Protein AF-A0A419JDP5-F1 (afdb_monomer_lite)

Sequence (99 aa):
PRKRNFSLLREKGQDKDKTEMGEAFYMGLGDAIIPSMLVVSAFVKYASVAPALGALIGTLAGYAVLSRIAGRGKPHAGLPFLNSGALIGFVVGYVVMMV

Radius of gyration: 19.6 Å; chains: 1; bounding box: 32×31×63 Å

Structure (mmCIF, N/CA/C/O backbone):
data_AF-A0A419JDP5-F1
#
_entry.id   AF-A0A419JDP5-F1
#
loop_
_atom_site.group_PDB
_atom_site.id
_atom_site.type_symbol
_atom_site.label_atom_id
_atom_site.label_alt_id
_atom_site.label_comp_id
_atom_site.label_asym_id
_atom_site.label_entity_id
_atom_site.label_seq_id
_atom_site.pdbx_PDB_ins_code
_atom_site.Cartn_x
_atom_site.Cartn_y
_atom_site.Cartn_z
_atom_site.occupancy
_atom_site.B_iso_or_equiv
_atom_site.auth_seq_id
_atom_site.auth_comp_id
_atom_site.auth_asym_id
_atom_site.auth_atom_id
_atom_site.pdbx_PDB_model_num
ATOM 1 N N . PRO A 1 1 ? 1.725 -3.167 34.213 1.00 43.66 1 PRO A N 1
ATOM 2 C CA . PRO A 1 1 ? 0.367 -3.317 34.794 1.00 43.66 1 PRO A CA 1
ATOM 3 C C . PRO A 1 1 ? 0.264 -2.753 36.231 1.00 43.66 1 PRO A C 1
ATOM 5 O O . PRO A 1 1 ? 1.141 -3.015 37.043 1.00 43.66 1 PRO A O 1
ATOM 8 N N . ARG A 1 2 ? -0.818 -1.988 36.486 1.00 51.09 2 ARG A N 1
ATOM 9 C CA . ARG A 1 2 ? -1.433 -1.531 37.762 1.00 51.09 2 ARG A CA 1
ATOM 10 C C . ARG A 1 2 ? -0.548 -0.974 38.900 1.00 51.09 2 ARG A C 1
ATOM 12 O O . ARG A 1 2 ? 0.082 -1.729 39.631 1.00 51.09 2 ARG A O 1
ATOM 19 N N . LYS A 1 3 ? -0.715 0.324 39.212 1.00 46.47 3 LYS A N 1
ATOM 20 C CA . LYS A 1 3 ? -0.621 0.825 40.601 1.00 46.47 3 LYS A CA 1
ATOM 21 C C . LYS A 1 3 ? -2.010 0.792 41.251 1.00 46.47 3 LYS A C 1
ATOM 23 O O . LYS A 1 3 ? -3.001 1.180 40.643 1.00 46.47 3 LYS A O 1
ATOM 28 N N . ARG A 1 4 ? -2.056 0.282 42.483 1.00 61.56 4 ARG A N 1
ATOM 29 C CA . ARG A 1 4 ? -3.243 -0.210 43.211 1.00 61.56 4 ARG A CA 1
ATOM 30 C C . ARG A 1 4 ? -4.202 0.874 43.731 1.00 61.56 4 ARG A C 1
ATOM 32 O O . ARG A 1 4 ? -5.274 0.529 44.202 1.00 61.56 4 ARG A O 1
ATOM 39 N N . ASN A 1 5 ? -3.852 2.157 43.614 1.00 50.78 5 ASN A N 1
ATOM 40 C CA . ASN A 1 5 ? -4.578 3.256 44.265 1.00 50.78 5 ASN A CA 1
ATOM 41 C C . ASN A 1 5 ? -4.996 4.375 43.287 1.00 50.78 5 ASN A C 1
ATOM 43 O O . ASN A 1 5 ? -4.908 5.552 43.627 1.00 50.78 5 ASN A O 1
ATOM 47 N N . PHE A 1 6 ? -5.418 4.037 42.063 1.00 62.16 6 PHE A N 1
ATOM 48 C CA . PHE A 1 6 ? -6.006 5.023 41.145 1.00 62.16 6 PHE A CA 1
ATOM 49 C C . PHE A 1 6 ? -7.501 5.194 41.460 1.00 62.16 6 PHE A C 1
ATOM 51 O O . PHE A 1 6 ? -8.253 4.222 41.414 1.00 62.16 6 PHE A O 1
ATOM 58 N N . SER A 1 7 ? -7.920 6.411 41.815 1.00 54.97 7 SER A N 1
ATOM 59 C CA . SER A 1 7 ? -9.308 6.753 42.154 1.00 54.97 7 SER A CA 1
ATOM 60 C C . SER A 1 7 ? -9.882 7.699 41.098 1.00 54.97 7 SER A C 1
ATOM 62 O O . SER A 1 7 ? -9.449 8.842 40.988 1.00 54.97 7 SER A O 1
ATOM 64 N N . LEU A 1 8 ? -10.867 7.217 40.331 1.00 59.88 8 LEU A N 1
ATOM 65 C CA . LEU A 1 8 ? -11.503 7.918 39.201 1.00 59.88 8 LEU A CA 1
ATOM 66 C C . LEU A 1 8 ? -12.508 9.004 39.611 1.00 59.88 8 LEU A C 1
ATOM 68 O O . LEU A 1 8 ? -13.054 9.706 38.767 1.00 59.88 8 LEU A O 1
ATOM 72 N N . LEU A 1 9 ? -12.788 9.146 40.905 1.00 60.16 9 LEU A N 1
ATOM 73 C CA . LEU A 1 9 ? -13.809 10.079 41.386 1.00 60.16 9 LEU A CA 1
ATOM 74 C C . LEU A 1 9 ? -13.276 11.506 41.589 1.00 60.16 9 LEU A C 1
ATOM 76 O O . LEU A 1 9 ? -14.068 12.399 41.877 1.00 60.16 9 LEU A O 1
ATOM 80 N N . ARG A 1 10 ? -11.962 11.737 41.422 1.00 51.06 10 ARG A N 1
ATOM 81 C CA . ARG A 1 10 ? -11.318 13.044 41.661 1.00 51.06 10 ARG A CA 1
ATOM 82 C C . ARG A 1 10 ? -10.903 13.810 40.402 1.00 51.06 10 ARG A C 1
ATOM 84 O O . ARG A 1 10 ? -10.323 14.879 40.522 1.00 51.06 10 ARG A O 1
ATOM 91 N N . GLU A 1 11 ? -11.254 13.319 39.217 1.00 51.19 11 GLU A N 1
ATOM 92 C CA . GLU A 1 11 ? -11.066 14.038 37.943 1.00 51.19 11 GLU A CA 1
ATOM 93 C C . GLU A 1 11 ? -12.412 14.481 37.344 1.00 51.19 11 GLU A C 1
ATOM 95 O O . GLU A 1 11 ? -12.581 14.657 36.147 1.00 51.19 11 GLU A O 1
ATOM 100 N N . LYS A 1 12 ? -13.435 14.646 38.187 1.00 49.00 12 LYS A N 1
ATOM 101 C CA . LYS A 1 12 ? -14.777 15.062 37.760 1.00 49.00 12 LYS A CA 1
ATOM 102 C C . LYS A 1 12 ? -14.942 16.591 37.740 1.00 49.00 12 LYS A C 1
ATOM 104 O O . LYS A 1 12 ? -16.033 17.084 38.011 1.00 49.00 12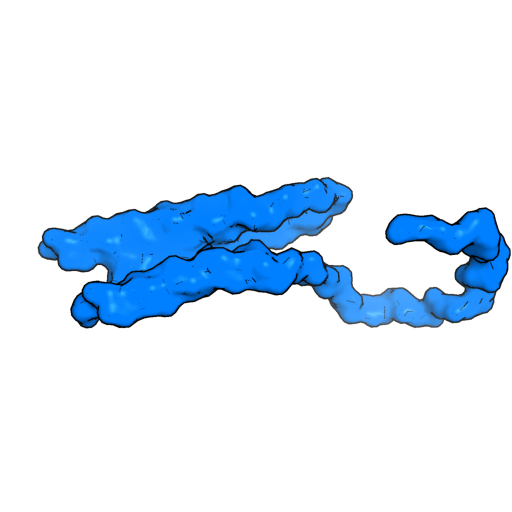 LYS A O 1
ATOM 109 N N . GLY A 1 13 ? -13.857 17.334 37.500 1.00 47.41 13 GLY A N 1
ATOM 110 C CA . GLY A 1 13 ? -13.771 18.741 37.906 1.00 47.41 13 GLY A CA 1
ATOM 111 C C . GLY A 1 13 ? -13.362 19.778 36.866 1.00 47.41 13 GLY A C 1
ATOM 112 O O . GLY A 1 13 ? -13.736 20.928 37.059 1.00 47.41 13 GLY A O 1
ATOM 113 N N . GLN A 1 14 ? -12.617 19.451 35.804 1.00 46.50 14 GLN A N 1
ATOM 114 C CA . GLN A 1 14 ? -12.109 20.505 34.914 1.00 46.50 14 GLN A CA 1
ATOM 115 C C . GLN A 1 14 ? -11.478 19.937 33.637 1.00 46.50 14 GLN A C 1
ATOM 117 O O . GLN A 1 14 ? -10.274 19.748 33.584 1.00 46.50 14 GLN A O 1
ATOM 122 N N . ASP A 1 15 ? -12.301 19.648 32.628 1.00 39.72 15 ASP A N 1
ATOM 123 C CA . ASP A 1 15 ? -11.945 19.947 31.233 1.00 39.72 15 ASP A CA 1
ATOM 124 C C . ASP A 1 15 ? -13.223 19.948 30.380 1.00 39.72 15 ASP A C 1
ATOM 126 O O . ASP A 1 15 ? -13.664 18.956 29.796 1.00 39.72 15 ASP A O 1
ATOM 130 N N . LYS A 1 16 ? -13.921 21.084 30.437 1.00 42.59 16 LYS A N 1
ATOM 131 C CA . LYS A 1 16 ? -14.992 21.436 29.507 1.00 42.59 16 LYS A CA 1
ATOM 132 C C . LYS A 1 16 ? -14.357 22.250 28.380 1.00 42.59 16 LYS A C 1
ATOM 134 O O . LYS A 1 16 ? -14.523 23.461 28.359 1.00 42.59 16 LYS A O 1
ATOM 139 N N . ASP A 1 17 ? -13.663 21.585 27.463 1.00 35.28 17 ASP A N 1
ATOM 140 C CA . ASP A 1 17 ? -13.395 22.142 26.133 1.00 35.28 17 ASP A CA 1
ATOM 141 C C . ASP A 1 17 ? -13.397 21.024 25.077 1.00 35.28 17 ASP A C 1
ATOM 143 O O . ASP A 1 17 ? -12.396 20.629 24.489 1.00 35.28 17 ASP A O 1
ATOM 147 N N . LYS A 1 18 ? -14.582 20.430 24.890 1.00 38.28 18 LYS A N 1
ATOM 148 C CA . LYS A 1 18 ? -14.871 19.453 23.831 1.00 38.28 18 LYS A CA 1
ATOM 149 C C . LYS A 1 18 ? -15.088 20.171 22.496 1.00 38.28 18 LYS A C 1
ATOM 151 O O . LYS A 1 18 ? -16.168 20.083 21.915 1.00 38.28 18 LYS A O 1
ATOM 156 N N . THR A 1 19 ? -14.063 20.869 22.026 1.00 37.38 19 THR A N 1
ATOM 157 C CA . THR A 1 19 ? -14.047 21.508 20.711 1.00 37.38 19 THR A CA 1
ATOM 158 C C . THR A 1 19 ? -13.297 20.603 19.733 1.00 37.38 19 THR A C 1
ATOM 160 O O . THR A 1 19 ? -12.078 20.642 19.640 1.00 37.38 19 THR A O 1
ATOM 163 N N . GLU A 1 20 ? -14.045 19.714 19.075 1.00 41.59 20 GLU A N 1
ATOM 164 C CA . GLU A 1 20 ? -13.932 19.346 17.649 1.00 41.59 20 GLU A CA 1
ATOM 165 C C . GLU A 1 20 ? -12.541 19.156 16.994 1.00 41.59 20 GLU A C 1
ATOM 167 O O . GLU A 1 20 ? -12.399 19.294 15.782 1.00 41.59 20 GLU A O 1
ATOM 172 N N . MET A 1 21 ? -11.507 18.760 17.733 1.00 36.97 21 MET A N 1
ATOM 173 C CA . MET A 1 21 ? -10.306 18.150 17.158 1.00 36.97 21 MET A CA 1
ATOM 174 C C . MET A 1 21 ? -10.531 16.646 17.130 1.00 36.97 21 MET A C 1
ATOM 176 O O . MET A 1 21 ? -10.491 15.984 18.165 1.00 36.97 21 MET A O 1
ATOM 180 N N . GLY A 1 22 ? -10.886 16.159 15.936 1.00 42.28 22 GLY A N 1
ATOM 181 C CA . GLY A 1 22 ? -11.371 14.810 15.674 1.00 42.28 22 GLY A CA 1
ATOM 182 C C . GLY A 1 22 ? -10.623 13.744 16.456 1.00 42.28 22 GLY A C 1
ATOM 183 O O . GLY A 1 22 ? -9.403 13.823 16.587 1.00 42.28 22 GLY A O 1
ATOM 184 N N . GLU A 1 23 ? -11.376 12.763 16.964 1.00 46.31 23 GLU A N 1
ATOM 185 C CA . GLU A 1 23 ? -10.854 11.523 17.532 1.00 46.31 23 GLU A CA 1
ATOM 186 C C . GLU A 1 23 ? -9.741 11.013 16.619 1.00 46.31 23 GLU A C 1
ATOM 188 O O . GLU A 1 23 ? -9.993 10.389 15.586 1.00 46.31 23 GLU A O 1
ATOM 193 N N . ALA A 1 24 ? -8.499 11.360 16.961 1.00 49.44 24 ALA A N 1
ATOM 194 C CA . ALA A 1 24 ? -7.337 10.907 16.244 1.00 49.44 24 ALA A CA 1
ATOM 195 C C . ALA A 1 24 ? -7.391 9.400 16.405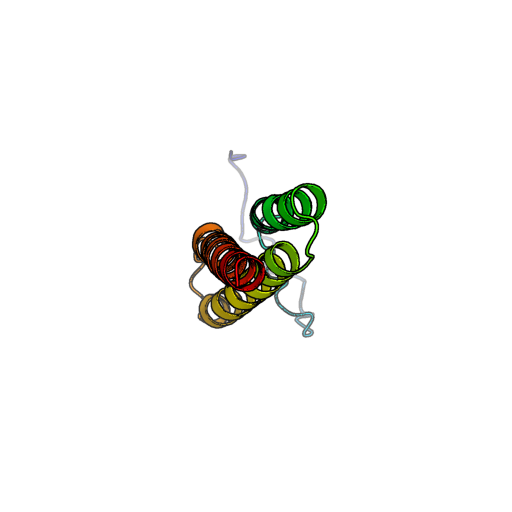 1.00 49.44 24 ALA A C 1
ATOM 197 O O . ALA A 1 24 ? -7.198 8.872 17.503 1.00 49.44 24 ALA A O 1
ATOM 198 N N . PHE A 1 25 ? -7.762 8.713 15.328 1.00 56.19 25 PHE A N 1
ATOM 199 C CA . PHE A 1 25 ? -7.672 7.275 15.266 1.00 56.19 25 PHE A CA 1
ATOM 200 C C . PHE A 1 25 ? -6.180 6.980 15.390 1.00 56.19 25 PHE A C 1
ATOM 202 O O . PHE A 1 25 ? -5.445 7.019 14.403 1.00 56.19 25 PHE A O 1
ATOM 209 N N . TYR A 1 26 ? -5.717 6.788 16.628 1.00 59.28 26 TYR A N 1
ATOM 210 C CA . TYR A 1 26 ? -4.377 6.331 16.952 1.00 59.28 26 TYR A CA 1
ATOM 211 C C . TYR A 1 26 ? -4.301 4.887 16.467 1.00 59.28 26 TYR A C 1
ATOM 213 O O . TYR A 1 26 ? -4.438 3.928 17.224 1.00 59.28 26 TYR A O 1
ATOM 221 N N . MET A 1 27 ? -4.169 4.744 15.151 1.00 68.62 27 MET A N 1
ATOM 222 C CA . MET A 1 27 ? -3.805 3.501 14.511 1.00 68.62 27 MET A CA 1
ATOM 223 C C . MET A 1 27 ? -2.450 3.098 15.075 1.00 68.62 27 MET A C 1
ATOM 225 O O . MET A 1 27 ? -1.566 3.946 15.232 1.00 68.62 27 MET A O 1
ATOM 229 N N . GLY A 1 28 ? -2.283 1.814 15.386 1.00 77.88 28 GLY A N 1
ATOM 230 C CA . GLY A 1 28 ? -0.980 1.306 15.778 1.00 77.88 28 GLY A CA 1
ATOM 231 C C . GLY A 1 28 ? 0.041 1.704 14.717 1.00 77.88 28 GLY A C 1
ATOM 232 O O . GLY A 1 28 ? -0.145 1.420 13.539 1.00 77.88 28 GLY A O 1
ATOM 233 N N . LEU A 1 29 ? 1.122 2.372 15.116 1.00 82.38 29 LEU A N 1
ATOM 234 C CA . LEU A 1 29 ? 2.202 2.725 14.190 1.00 82.38 29 LEU A CA 1
ATOM 235 C C . LEU A 1 29 ? 2.742 1.469 13.471 1.00 82.38 29 LEU A C 1
ATOM 237 O O . LEU A 1 29 ? 3.090 1.531 12.296 1.00 82.38 29 LEU A O 1
ATOM 241 N 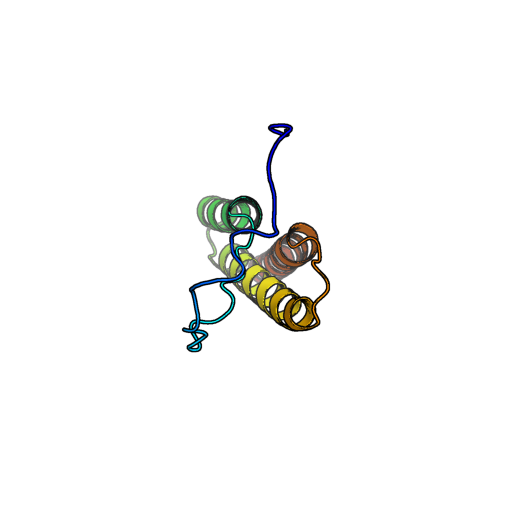N . GLY A 1 30 ? 2.705 0.306 14.133 1.00 83.62 30 GLY A N 1
ATOM 242 C CA . GLY A 1 30 ? 2.984 -0.993 13.510 1.00 83.62 30 GLY A CA 1
ATOM 243 C C . GLY A 1 30 ? 2.042 -1.346 12.350 1.00 83.62 30 GLY A C 1
ATOM 244 O O . GLY A 1 30 ? 2.511 -1.824 11.320 1.00 83.62 30 GLY A O 1
ATOM 245 N N . ASP A 1 31 ? 0.746 -1.057 12.471 1.00 85.12 31 ASP A N 1
ATOM 246 C CA . ASP A 1 31 ? -0.277 -1.323 11.450 1.00 85.12 31 ASP A CA 1
ATOM 247 C C . ASP A 1 31 ? -0.013 -0.531 10.164 1.00 85.12 31 ASP A C 1
ATOM 249 O O . ASP A 1 31 ? -0.304 -1.018 9.076 1.00 85.12 31 ASP A O 1
ATOM 253 N N . ALA A 1 32 ? 0.561 0.671 10.277 1.00 85.62 32 ALA A N 1
ATOM 254 C CA . ALA A 1 32 ? 0.973 1.473 9.127 1.00 85.62 32 ALA A CA 1
ATOM 255 C C . ALA A 1 32 ? 2.328 1.018 8.552 1.00 85.62 32 ALA A C 1
ATOM 257 O O . ALA A 1 32 ? 2.522 1.023 7.335 1.00 85.62 32 ALA A O 1
ATOM 258 N N . ILE A 1 33 ? 3.268 0.599 9.406 1.00 92.00 33 ILE A N 1
ATOM 259 C CA . ILE A 1 33 ? 4.617 0.190 8.982 1.00 92.00 33 ILE A CA 1
ATOM 260 C C . ILE A 1 33 ? 4.607 -1.129 8.203 1.00 92.00 33 ILE A C 1
ATOM 262 O O . ILE A 1 33 ? 5.276 -1.217 7.174 1.00 92.00 33 ILE A O 1
ATOM 266 N N . ILE A 1 34 ? 3.860 -2.144 8.650 1.00 92.56 34 ILE A N 1
ATOM 267 C CA . ILE A 1 34 ? 3.842 -3.475 8.012 1.00 92.56 34 ILE A CA 1
ATOM 268 C C . ILE A 1 34 ? 3.499 -3.412 6.508 1.00 92.56 34 ILE A C 1
ATOM 270 O O . ILE A 1 34 ? 4.295 -3.910 5.708 1.00 92.56 34 ILE A O 1
ATOM 274 N N . PRO A 1 35 ? 2.385 -2.793 6.072 1.00 94.25 35 PRO A N 1
ATOM 275 C CA . PRO A 1 35 ? 2.068 -2.702 4.649 1.00 94.25 35 PRO A CA 1
ATOM 276 C C . PRO A 1 35 ? 3.022 -1.755 3.905 1.00 94.25 35 PRO A C 1
ATOM 278 O O . PRO A 1 35 ? 3.336 -1.992 2.740 1.00 94.25 35 PRO A O 1
ATOM 281 N N . SER A 1 36 ? 3.563 -0.729 4.574 1.00 94.31 36 SER A N 1
ATOM 282 C CA . SER A 1 36 ? 4.547 0.185 3.972 1.00 94.31 36 SER A CA 1
ATOM 283 C C . SER A 1 36 ? 5.854 -0.524 3.606 1.00 94.31 36 SER A C 1
ATOM 285 O O . SER A 1 36 ? 6.450 -0.225 2.571 1.00 94.31 36 SER A O 1
ATOM 287 N N . MET A 1 37 ? 6.276 -1.515 4.397 1.00 96.69 37 MET A N 1
ATOM 288 C CA . MET A 1 37 ? 7.434 -2.353 4.065 1.00 96.69 37 MET A CA 1
ATOM 289 C C . MET A 1 37 ? 7.237 -3.113 2.748 1.00 96.69 37 MET A C 1
ATOM 291 O O . MET A 1 37 ? 8.182 -3.227 1.968 1.00 96.69 37 MET A O 1
ATOM 295 N N . LEU A 1 38 ? 6.018 -3.587 2.461 1.00 97.00 38 LEU A N 1
ATOM 296 C CA . LEU A 1 38 ? 5.699 -4.236 1.186 1.00 97.00 38 LEU A CA 1
ATOM 297 C C . LEU A 1 38 ? 5.802 -3.250 0.015 1.00 97.00 38 LEU A C 1
ATOM 299 O O . LEU A 1 38 ? 6.377 -3.595 -1.015 1.00 97.00 38 LEU A O 1
ATOM 303 N N . VAL A 1 39 ? 5.302 -2.021 0.183 1.00 97.81 39 VAL A N 1
ATOM 304 C CA . VAL A 1 39 ? 5.385 -0.961 -0.839 1.00 97.81 39 VAL A CA 1
ATOM 305 C C . VAL A 1 39 ? 6.842 -0.655 -1.189 1.00 97.81 39 VAL A C 1
ATOM 307 O O . VAL A 1 39 ? 7.216 -0.680 -2.362 1.00 97.81 39 VAL A O 1
ATOM 310 N N . VAL A 1 40 ? 7.680 -0.414 -0.175 1.00 98.00 40 VAL A N 1
ATOM 311 C CA . VAL A 1 40 ? 9.109 -0.119 -0.370 1.00 98.00 40 VAL A CA 1
ATOM 312 C C . VAL A 1 40 ? 9.829 -1.316 -0.990 1.00 98.00 40 VAL A C 1
ATOM 314 O O . VAL A 1 40 ? 10.592 -1.153 -1.939 1.00 98.00 40 VAL A O 1
ATOM 317 N N . SER A 1 41 ? 9.556 -2.531 -0.506 1.00 97.75 41 SER A N 1
ATOM 318 C CA . SER A 1 41 ? 10.155 -3.751 -1.051 1.00 97.75 41 SER A CA 1
ATOM 319 C C . SER A 1 41 ? 9.802 -3.953 -2.527 1.00 97.75 41 SER A C 1
ATOM 321 O O . SER A 1 41 ? 10.691 -4.232 -3.330 1.00 97.75 41 SER A O 1
ATOM 323 N N . ALA A 1 42 ? 8.538 -3.752 -2.908 1.00 97.25 42 ALA A N 1
ATOM 324 C CA . ALA A 1 42 ? 8.091 -3.856 -4.293 1.00 97.25 42 ALA A CA 1
ATOM 325 C C . ALA A 1 42 ? 8.764 -2.809 -5.195 1.00 97.25 42 ALA A C 1
ATOM 327 O O . ALA A 1 42 ? 9.193 -3.148 -6.296 1.00 97.25 42 ALA A O 1
ATOM 328 N N . PHE A 1 43 ? 8.910 -1.571 -4.715 1.00 97.31 43 PHE A N 1
ATOM 329 C CA . PHE A 1 43 ? 9.573 -0.496 -5.458 1.00 97.31 43 PHE A CA 1
ATOM 330 C C . PHE A 1 43 ? 11.058 -0.785 -5.713 1.00 97.31 43 PHE A C 1
ATOM 332 O O . PHE A 1 43 ? 11.570 -0.486 -6.784 1.00 97.31 43 PHE A O 1
ATOM 339 N N . VAL A 1 44 ? 11.750 -1.395 -4.746 1.00 97.56 44 VAL A N 1
ATOM 340 C CA . VAL A 1 44 ? 13.168 -1.766 -4.891 1.00 97.56 44 VAL A CA 1
ATOM 341 C C . VAL A 1 44 ? 13.345 -3.029 -5.742 1.00 97.56 44 VAL A C 1
ATOM 343 O O . VAL A 1 44 ? 14.349 -3.175 -6.435 1.00 97.56 44 VAL A O 1
ATOM 346 N N . LYS A 1 45 ? 12.398 -3.973 -5.678 1.00 96.94 45 LYS A N 1
ATOM 347 C CA . LYS A 1 45 ? 12.529 -5.293 -6.312 1.00 96.94 45 LYS A CA 1
ATOM 348 C C . LYS A 1 45 ? 12.184 -5.298 -7.801 1.00 96.94 45 LYS A C 1
ATOM 350 O O . LYS A 1 45 ? 12.785 -6.078 -8.542 1.00 96.94 45 LYS A O 1
ATOM 355 N N . TYR A 1 46 ? 11.202 -4.506 -8.223 1.00 95.06 46 TYR A N 1
ATOM 356 C CA . TYR A 1 46 ? 10.654 -4.546 -9.579 1.00 95.06 46 TYR A CA 1
ATOM 357 C C . TYR A 1 46 ? 11.022 -3.287 -10.366 1.00 95.06 46 TYR A C 1
ATOM 359 O O . TYR A 1 46 ? 11.040 -2.190 -9.824 1.00 95.06 46 TYR A O 1
ATOM 367 N N . ALA A 1 47 ? 11.291 -3.442 -11.666 1.00 92.00 47 ALA A N 1
ATOM 368 C CA . ALA A 1 47 ? 11.614 -2.313 -12.545 1.00 92.00 47 ALA A CA 1
ATOM 369 C C . ALA A 1 47 ? 10.395 -1.415 -12.832 1.00 92.00 47 ALA A C 1
ATOM 371 O O . ALA A 1 47 ? 10.543 -0.231 -13.124 1.00 92.00 47 ALA A O 1
ATOM 372 N N . SER A 1 48 ? 9.186 -1.979 -12.754 1.00 95.12 48 SER A N 1
ATOM 373 C CA . SER A 1 48 ? 7.936 -1.232 -12.871 1.00 95.12 48 SER A CA 1
ATOM 374 C C . SER A 1 48 ? 7.464 -0.753 -11.505 1.00 95.12 48 SER A C 1
ATOM 376 O O . SER A 1 48 ? 7.503 -1.493 -10.524 1.00 95.12 48 SER A O 1
ATOM 378 N N . VAL A 1 49 ? 6.918 0.461 -11.466 1.00 96.44 49 VAL A N 1
ATOM 379 C CA . VAL A 1 49 ? 6.276 1.025 -10.271 1.00 96.44 49 VAL A CA 1
ATOM 380 C C . VAL A 1 49 ? 4.883 0.441 -10.009 1.00 96.44 49 VAL A C 1
ATOM 382 O O . VAL A 1 49 ? 4.326 0.666 -8.937 1.00 96.44 49 VAL A O 1
ATOM 385 N N . ALA A 1 50 ? 4.313 -0.319 -10.953 1.00 96.94 50 ALA A N 1
ATOM 386 C CA . ALA A 1 50 ? 2.946 -0.835 -10.860 1.00 96.94 50 ALA A CA 1
ATOM 387 C C . ALA A 1 50 ? 2.677 -1.694 -9.603 1.00 96.94 50 ALA A C 1
ATOM 389 O O . ALA A 1 50 ? 1.676 -1.430 -8.934 1.00 96.94 50 ALA A O 1
ATOM 390 N N . PRO A 1 51 ? 3.545 -2.645 -9.188 1.00 97.31 51 PRO A N 1
ATOM 391 C CA . PRO A 1 51 ? 3.315 -3.433 -7.973 1.00 97.31 51 PRO A CA 1
ATOM 392 C C . PRO A 1 51 ? 3.382 -2.585 -6.694 1.00 97.31 51 PRO A C 1
ATOM 394 O O . PRO A 1 51 ? 2.595 -2.791 -5.770 1.00 97.31 51 PRO A O 1
ATOM 397 N N . ALA A 1 52 ? 4.288 -1.602 -6.647 1.00 97.62 52 ALA A N 1
ATOM 398 C CA . ALA A 1 52 ? 4.432 -0.689 -5.513 1.00 97.62 52 ALA A CA 1
ATOM 399 C C . ALA A 1 52 ? 3.231 0.262 -5.392 1.00 97.62 52 ALA A C 1
ATOM 401 O O . ALA A 1 52 ? 2.670 0.417 -4.306 1.00 97.62 52 ALA A O 1
ATOM 402 N N . LEU A 1 53 ? 2.790 0.849 -6.510 1.00 97.88 53 LEU A N 1
ATOM 403 C CA . LEU A 1 53 ? 1.593 1.691 -6.559 1.00 97.88 53 LEU A CA 1
ATOM 404 C C . LEU A 1 53 ? 0.332 0.893 -6.235 1.00 97.88 53 LEU A C 1
ATOM 406 O O . LEU A 1 53 ? -0.504 1.366 -5.471 1.00 97.88 53 LEU A O 1
ATOM 410 N N . GLY A 1 54 ? 0.217 -0.331 -6.752 1.00 97.69 54 GLY A N 1
ATOM 411 C CA . GLY A 1 54 ? -0.872 -1.241 -6.419 1.00 97.69 54 GLY A CA 1
ATOM 412 C C . GLY A 1 54 ? -0.945 -1.507 -4.916 1.00 97.69 54 GLY A C 1
ATOM 413 O O . GLY A 1 54 ? -1.999 -1.318 -4.311 1.00 97.69 54 GLY A O 1
ATOM 414 N N . ALA A 1 55 ? 0.179 -1.866 -4.288 1.00 97.81 55 ALA A N 1
ATOM 415 C CA . ALA A 1 55 ? 0.259 -2.086 -2.843 1.00 97.81 55 ALA A CA 1
ATOM 416 C C . ALA A 1 55 ? -0.117 -0.831 -2.032 1.00 97.81 55 ALA A C 1
ATOM 418 O O . ALA A 1 55 ? -0.866 -0.917 -1.056 1.00 97.81 55 ALA A O 1
ATOM 419 N N . LEU A 1 56 ? 0.357 0.345 -2.455 1.00 97.69 56 LEU A N 1
ATOM 420 C CA . LEU A 1 56 ? 0.058 1.624 -1.808 1.00 97.69 56 LEU A CA 1
ATOM 421 C C . LEU A 1 56 ? -1.436 1.955 -1.890 1.00 97.69 56 LEU A C 1
ATOM 423 O O . LEU A 1 56 ? -2.067 2.222 -0.868 1.00 97.69 56 LEU A O 1
ATOM 427 N N . ILE A 1 57 ? -2.024 1.875 -3.086 1.00 97.69 57 ILE A N 1
ATOM 428 C CA . ILE A 1 57 ? -3.453 2.135 -3.310 1.00 97.69 57 ILE A CA 1
ATOM 429 C C . ILE A 1 57 ? -4.304 1.126 -2.532 1.00 97.69 57 ILE A C 1
ATOM 431 O O . ILE A 1 57 ? -5.276 1.509 -1.882 1.00 97.69 57 ILE A O 1
ATOM 435 N N . GLY A 1 58 ? -3.916 -0.150 -2.539 1.00 96.81 58 GLY A N 1
ATOM 436 C CA . GLY A 1 58 ? -4.582 -1.201 -1.775 1.00 96.81 58 GLY A CA 1
ATOM 437 C C . GLY A 1 58 ? -4.563 -0.944 -0.267 1.00 96.81 58 GLY A C 1
ATOM 438 O O . GLY A 1 58 ? -5.584 -1.110 0.402 1.00 96.81 58 GLY A O 1
ATOM 439 N N . THR A 1 59 ? -3.439 -0.461 0.268 1.00 95.12 59 THR A N 1
ATOM 440 C CA . THR A 1 59 ? -3.317 -0.073 1.684 1.00 95.12 59 THR A CA 1
ATOM 441 C C . THR A 1 59 ? -4.241 1.098 2.019 1.00 95.12 59 THR A C 1
ATOM 443 O O . THR A 1 59 ? -4.958 1.049 3.017 1.00 95.12 59 THR A O 1
ATOM 446 N N . LEU A 1 60 ? -4.279 2.130 1.168 1.00 94.25 60 LEU A N 1
ATOM 447 C CA . LEU A 1 60 ? -5.162 3.289 1.344 1.00 94.25 60 LEU A CA 1
ATOM 448 C C . LEU A 1 60 ? -6.643 2.899 1.275 1.00 94.25 60 LEU A C 1
ATOM 450 O O . LEU A 1 60 ? -7.447 3.383 2.071 1.00 94.25 60 LEU A O 1
ATOM 454 N N . ALA A 1 61 ? -7.010 1.995 0.366 1.00 94.44 61 ALA A N 1
ATOM 455 C CA . ALA A 1 61 ? -8.363 1.458 0.283 1.00 94.44 61 ALA A CA 1
ATOM 456 C C . ALA A 1 61 ? -8.727 0.657 1.545 1.00 94.44 61 ALA A C 1
ATOM 458 O O . ALA A 1 61 ? -9.798 0.868 2.118 1.00 94.44 61 ALA A O 1
ATOM 459 N N . GLY A 1 62 ? -7.821 -0.203 2.023 1.00 91.88 62 GLY A N 1
ATOM 460 C CA . GLY A 1 62 ? -7.982 -0.942 3.279 1.00 91.88 62 GLY A CA 1
ATOM 461 C C . GLY A 1 62 ? -8.148 -0.014 4.485 1.00 91.88 62 GLY A C 1
ATOM 462 O O . GLY A 1 62 ? -9.045 -0.219 5.304 1.00 91.88 62 GLY A O 1
ATOM 463 N N . TYR A 1 63 ? -7.357 1.061 4.546 1.00 89.56 63 TYR A N 1
ATOM 464 C CA . TYR A 1 63 ? -7.488 2.120 5.545 1.00 89.56 63 TYR A CA 1
ATOM 465 C C . TYR A 1 63 ? -8.844 2.828 5.458 1.00 89.56 63 TYR A C 1
ATOM 467 O O . TYR A 1 63 ? -9.523 2.974 6.468 1.00 89.56 63 TYR A O 1
ATOM 475 N N . ALA A 1 64 ? -9.291 3.222 4.263 1.00 89.31 64 ALA A N 1
ATOM 476 C CA . ALA A 1 64 ? -10.581 3.885 4.081 1.00 89.31 64 ALA A CA 1
ATOM 477 C C . ALA A 1 64 ? -11.763 3.000 4.520 1.00 89.31 64 ALA A C 1
ATOM 479 O O . ALA A 1 64 ? -12.717 3.488 5.135 1.00 89.31 64 ALA A O 1
ATOM 480 N N . VAL A 1 65 ? -11.700 1.694 4.233 1.00 88.81 65 VAL A N 1
ATOM 481 C CA . VAL A 1 65 ? -12.693 0.711 4.693 1.00 88.81 65 VAL A CA 1
ATOM 482 C C . VAL A 1 65 ? -12.668 0.597 6.213 1.00 88.81 65 VAL A C 1
ATOM 484 O O . VAL A 1 65 ? -13.720 0.693 6.848 1.00 88.81 65 VAL A O 1
ATOM 487 N N . LEU A 1 66 ? -11.481 0.449 6.803 1.00 85.75 66 LEU A N 1
ATOM 488 C CA . LEU A 1 66 ? -11.326 0.356 8.248 1.00 85.75 66 LEU A CA 1
ATOM 489 C C . LEU A 1 66 ? -11.843 1.613 8.951 1.00 85.75 66 LEU A C 1
ATOM 491 O O . LEU A 1 66 ? -12.626 1.485 9.883 1.00 85.75 66 LEU A O 1
ATOM 495 N N . SER A 1 67 ? -11.488 2.808 8.480 1.00 82.81 67 SER A N 1
ATOM 496 C CA . SER A 1 67 ? -11.929 4.083 9.058 1.00 82.81 67 SER A CA 1
ATOM 497 C C . SER A 1 67 ? -13.452 4.244 9.009 1.00 82.81 67 SER A C 1
ATOM 499 O O . SER A 1 67 ? -14.059 4.678 9.988 1.00 82.81 67 SER A O 1
ATOM 501 N N . ARG A 1 68 ? -14.109 3.805 7.922 1.00 83.62 68 ARG A N 1
ATOM 502 C CA . ARG A 1 68 ? -15.584 3.774 7.847 1.00 83.62 68 ARG A CA 1
ATOM 503 C C . ARG A 1 68 ? -16.217 2.826 8.865 1.00 83.62 68 ARG A C 1
ATOM 505 O O . ARG A 1 68 ? -17.304 3.109 9.365 1.00 83.62 68 ARG A O 1
ATOM 5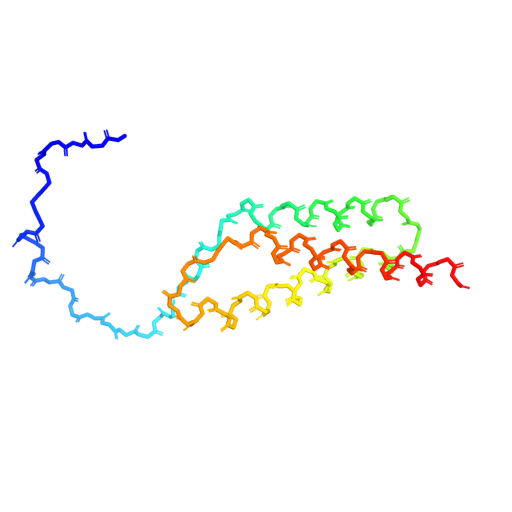12 N N . ILE A 1 69 ? -15.587 1.684 9.136 1.00 80.56 69 ILE A N 1
ATOM 513 C CA . ILE A 1 69 ? -16.109 0.686 10.080 1.00 80.56 69 ILE A CA 1
ATOM 514 C C . ILE A 1 69 ? -15.799 1.095 11.527 1.00 80.56 69 ILE A C 1
ATOM 516 O O . ILE A 1 69 ? -16.663 0.966 12.391 1.00 80.56 69 ILE A O 1
ATOM 520 N N . ALA A 1 70 ? -14.605 1.627 11.786 1.00 74.19 70 ALA A N 1
ATOM 521 C CA . ALA A 1 70 ? -14.148 2.076 13.097 1.00 74.19 70 ALA A CA 1
ATOM 522 C C . ALA A 1 70 ? -15.004 3.226 13.645 1.00 74.19 70 ALA A C 1
ATOM 524 O O . ALA A 1 70 ? -15.339 3.219 14.829 1.00 74.19 70 ALA A O 1
ATOM 525 N N . GLY A 1 71 ? -15.479 4.128 12.775 1.00 67.75 71 GLY A N 1
ATOM 526 C CA . GLY A 1 71 ? -16.450 5.170 13.135 1.00 67.75 71 GLY A CA 1
ATOM 527 C C . GLY A 1 71 ? -17.790 4.646 13.683 1.00 67.75 71 GLY A C 1
ATOM 528 O O . GLY A 1 71 ? -18.598 5.427 14.170 1.00 67.75 71 GLY A O 1
ATOM 529 N N . ARG A 1 72 ? -18.045 3.327 13.648 1.00 67.88 72 ARG A N 1
ATOM 530 C CA . ARG A 1 72 ? -19.217 2.679 14.270 1.00 67.88 72 ARG A CA 1
ATOM 531 C C . ARG A 1 72 ? -18.976 2.215 15.718 1.00 67.88 72 ARG A C 1
ATOM 533 O O . ARG A 1 72 ? -19.762 1.425 16.239 1.00 67.88 72 ARG A O 1
ATOM 540 N N . GLY A 1 73 ? -17.900 2.672 16.364 1.00 58.06 73 GLY A N 1
ATOM 541 C CA . GLY A 1 73 ? -17.672 2.529 17.810 1.00 58.06 73 GLY A CA 1
ATOM 542 C C . GLY A 1 73 ? -17.174 1.157 18.279 1.00 58.06 73 GLY A C 1
ATOM 543 O O . GLY A 1 73 ? -17.078 0.920 19.481 1.00 58.06 73 GLY A O 1
ATOM 544 N N . LYS A 1 74 ? -16.849 0.239 17.359 1.00 59.84 74 LYS A N 1
ATOM 545 C CA . LYS A 1 74 ? -16.267 -1.070 17.692 1.00 59.84 74 LYS A CA 1
ATOM 546 C C . LYS A 1 74 ? -14.783 -1.067 17.316 1.00 59.84 74 LYS A C 1
ATOM 548 O O . LYS A 1 74 ? -14.495 -1.055 16.117 1.00 59.84 74 LYS A O 1
ATOM 553 N N . PRO A 1 75 ? -13.850 -1.095 18.285 1.00 57.91 75 PRO A N 1
ATOM 554 C CA . PRO A 1 75 ? -12.430 -1.207 17.981 1.00 57.91 75 PRO A CA 1
ATOM 555 C C . PRO A 1 75 ? -12.189 -2.538 17.265 1.00 57.91 75 PRO A C 1
ATOM 557 O O . PRO A 1 75 ? -12.393 -3.613 17.826 1.00 57.91 75 PRO A O 1
ATOM 560 N N . HIS A 1 76 ? -11.824 -2.454 15.990 1.00 64.88 76 HIS A N 1
ATOM 561 C CA . HIS A 1 76 ? -11.480 -3.600 15.159 1.00 64.88 76 HIS A CA 1
ATOM 562 C C . HIS A 1 76 ? -9.961 -3.686 15.034 1.00 64.88 76 HIS A C 1
ATOM 564 O O . HIS A 1 76 ? -9.277 -2.663 15.061 1.00 64.88 76 HIS A O 1
ATOM 570 N N . ALA A 1 77 ? -9.430 -4.897 14.866 1.00 68.44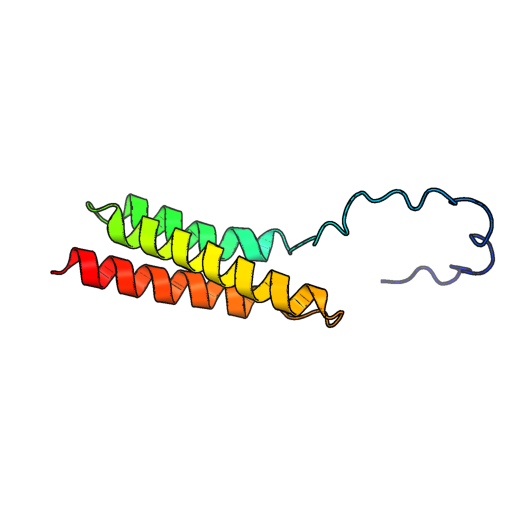 77 ALA A N 1
ATOM 571 C CA . ALA A 1 77 ? -8.026 -5.063 14.518 1.00 68.44 77 ALA A CA 1
ATOM 572 C C . ALA A 1 77 ? -7.766 -4.357 13.175 1.00 68.44 77 ALA A C 1
ATOM 574 O O . ALA A 1 77 ? -8.418 -4.677 12.180 1.00 68.44 77 ALA A O 1
ATOM 575 N N . GLY A 1 78 ? -6.854 -3.382 13.153 1.00 68.94 78 GLY A N 1
ATOM 576 C CA . GLY A 1 78 ? -6.510 -2.643 11.937 1.00 68.94 78 GLY A CA 1
ATOM 577 C C . GLY A 1 78 ? -5.653 -3.458 10.967 1.00 68.94 78 GLY A C 1
ATOM 578 O O . GLY A 1 78 ? -5.833 -3.363 9.751 1.00 68.94 78 GLY A O 1
ATOM 579 N N . LEU A 1 79 ? -4.805 -4.342 11.510 1.00 73.12 79 LEU A N 1
ATOM 580 C CA . LEU A 1 79 ? -3.887 -5.209 10.759 1.00 73.12 79 LEU A CA 1
ATOM 581 C C . LEU A 1 79 ? -4.534 -5.985 9.596 1.00 73.12 79 LEU A C 1
ATOM 583 O O . LEU A 1 79 ? -3.990 -5.923 8.495 1.00 73.12 79 LEU A O 1
ATOM 587 N N . PRO A 1 80 ? -5.649 -6.727 9.774 1.00 82.38 80 PRO A N 1
ATOM 588 C CA . PRO A 1 80 ? -6.214 -7.543 8.703 1.00 82.38 80 PRO A CA 1
ATOM 589 C C . PRO A 1 80 ? -6.649 -6.711 7.498 1.00 82.38 80 PRO A C 1
ATOM 591 O O . PRO A 1 80 ? -6.363 -7.097 6.370 1.00 82.38 80 PRO A O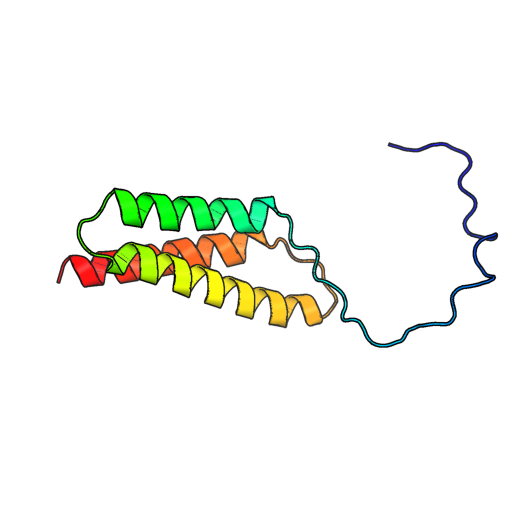 1
ATOM 594 N N . PHE A 1 81 ? -7.295 -5.563 7.714 1.00 86.06 81 PHE A N 1
ATOM 595 C CA . PHE A 1 81 ? -7.813 -4.735 6.622 1.00 86.06 81 PHE A CA 1
ATOM 596 C C . PHE A 1 81 ? -6.695 -4.034 5.852 1.00 86.06 81 PHE A C 1
ATOM 598 O O . PHE A 1 81 ? -6.700 -4.054 4.621 1.00 86.06 81 PHE A O 1
ATOM 605 N N . LEU A 1 82 ? -5.717 -3.463 6.560 1.00 90.12 82 LEU A N 1
ATOM 606 C CA . LEU A 1 82 ? -4.590 -2.780 5.926 1.00 90.12 82 LEU A CA 1
ATOM 607 C C . LEU A 1 82 ? -3.698 -3.760 5.162 1.00 90.12 82 LEU A C 1
ATOM 609 O O . LEU A 1 82 ? -3.409 -3.533 3.988 1.00 90.12 82 LEU A O 1
ATOM 613 N N . ASN A 1 83 ? -3.316 -4.875 5.792 1.00 93.50 83 ASN A N 1
ATOM 614 C CA . ASN A 1 83 ? -2.414 -5.847 5.177 1.00 93.50 83 ASN A CA 1
ATOM 615 C C . ASN A 1 83 ? -3.081 -6.601 4.023 1.00 93.50 83 ASN A C 1
ATOM 617 O O . ASN A 1 83 ? -2.441 -6.829 3.000 1.00 93.50 83 ASN A O 1
ATOM 621 N N . SER A 1 84 ? -4.366 -6.952 4.146 1.00 94.12 84 SER A N 1
ATOM 622 C CA . SER A 1 84 ? -5.089 -7.604 3.045 1.00 94.12 84 SER A CA 1
ATOM 623 C C . SER A 1 84 ? -5.263 -6.653 1.864 1.00 94.12 84 SER A C 1
ATOM 625 O O . SER A 1 84 ? -5.048 -7.059 0.725 1.00 94.12 84 SER A O 1
ATOM 627 N N . GLY A 1 85 ? -5.583 -5.378 2.122 1.00 95.25 85 GLY A N 1
ATOM 628 C CA . GLY A 1 85 ? -5.643 -4.351 1.083 1.00 95.25 85 GLY A CA 1
ATOM 629 C C . GLY A 1 85 ? -4.307 -4.193 0.357 1.00 95.25 85 GLY A C 1
ATOM 630 O O . GLY A 1 85 ? -4.266 -4.260 -0.871 1.00 95.25 85 GLY A O 1
ATOM 631 N N . ALA A 1 86 ? -3.211 -4.066 1.109 1.00 97.19 86 ALA A N 1
ATOM 632 C CA . ALA A 1 86 ? -1.857 -3.978 0.566 1.00 97.19 86 ALA A CA 1
ATOM 633 C C . ALA A 1 86 ? -1.493 -5.191 -0.303 1.00 97.19 86 ALA A C 1
ATOM 635 O O . ALA A 1 86 ? -0.978 -5.031 -1.407 1.00 97.19 86 ALA A O 1
ATOM 636 N N . LEU A 1 87 ? -1.792 -6.404 0.172 1.00 97.31 87 LEU A N 1
ATOM 637 C CA . LEU A 1 87 ? -1.463 -7.643 -0.528 1.00 97.31 87 LEU A CA 1
ATOM 638 C C . LEU A 1 87 ? -2.283 -7.813 -1.813 1.00 97.31 87 LEU A C 1
ATOM 640 O O . LEU A 1 87 ? -1.720 -8.137 -2.855 1.00 97.31 87 LEU A O 1
ATOM 644 N N . ILE A 1 88 ? -3.593 -7.545 -1.770 1.00 97.69 88 ILE A N 1
ATOM 645 C CA . ILE A 1 88 ? -4.458 -7.592 -2.958 1.00 97.69 88 ILE A CA 1
ATOM 646 C C . ILE A 1 88 ? -3.995 -6.553 -3.983 1.00 97.69 88 ILE A C 1
ATOM 648 O O . ILE A 1 88 ? -3.829 -6.876 -5.157 1.00 97.69 88 ILE A O 1
ATOM 652 N N . GLY A 1 89 ? -3.732 -5.322 -3.539 1.00 97.62 89 GLY A N 1
ATOM 653 C CA . GLY A 1 89 ? -3.232 -4.257 -4.401 1.00 97.62 89 GLY A CA 1
ATOM 654 C C . GLY A 1 89 ? -1.883 -4.597 -5.038 1.00 97.62 89 GLY A C 1
ATOM 655 O O . GLY A 1 89 ? -1.698 -4.378 -6.234 1.00 97.62 89 GLY A O 1
ATOM 656 N N . PHE A 1 90 ? -0.967 -5.192 -4.270 1.00 98.12 90 PHE A N 1
ATOM 657 C CA . PHE A 1 90 ? 0.307 -5.694 -4.780 1.00 98.12 90 PHE A CA 1
ATOM 658 C C . PHE A 1 90 ? 0.103 -6.749 -5.870 1.00 98.12 90 PHE A C 1
ATOM 660 O O . PHE A 1 90 ? 0.689 -6.626 -6.941 1.00 98.12 90 PHE A O 1
ATOM 667 N N . VAL A 1 91 ? -0.738 -7.762 -5.624 1.00 98.12 91 VAL A N 1
ATOM 668 C CA . VAL A 1 91 ? -1.010 -8.837 -6.594 1.00 98.12 91 VAL A CA 1
ATOM 669 C C . VAL A 1 91 ? -1.603 -8.269 -7.881 1.00 98.12 91 VAL A C 1
ATOM 671 O O . VAL A 1 91 ? -1.155 -8.632 -8.963 1.00 98.12 91 VAL A O 1
ATOM 674 N N . VAL A 1 92 ? -2.552 -7.337 -7.781 1.00 97.88 92 VAL A N 1
ATOM 675 C CA . VAL A 1 92 ? -3.126 -6.656 -8.951 1.00 97.88 92 VAL A CA 1
ATOM 676 C C . VAL A 1 92 ? -2.043 -5.894 -9.717 1.00 97.88 92 VAL A C 1
ATOM 678 O O . VAL A 1 92 ? -1.902 -6.086 -10.920 1.00 97.88 92 VAL A O 1
ATOM 681 N N . GLY A 1 93 ? -1.235 -5.077 -9.034 1.00 97.12 93 GLY A N 1
ATOM 682 C CA . GLY A 1 93 ? -0.143 -4.331 -9.666 1.00 97.12 93 GLY A CA 1
ATOM 683 C C . GLY A 1 93 ? 0.943 -5.231 -10.268 1.00 97.12 93 GLY A C 1
ATOM 684 O O . GLY A 1 93 ? 1.528 -4.891 -11.294 1.00 97.12 93 GLY A O 1
ATOM 685 N N . TYR A 1 94 ? 1.183 -6.397 -9.668 1.00 97.25 94 TYR A N 1
ATOM 686 C CA . TYR A 1 94 ? 2.090 -7.419 -10.183 1.00 97.25 94 TYR A CA 1
ATOM 687 C C . TYR A 1 94 ? 1.554 -8.078 -11.453 1.00 97.25 94 TYR A C 1
ATOM 689 O O . TYR A 1 94 ? 2.287 -8.195 -12.429 1.00 97.25 94 TYR A O 1
ATOM 697 N N . VAL A 1 95 ? 0.269 -8.441 -11.482 1.00 97.19 95 VAL A N 1
ATOM 698 C CA . VAL A 1 95 ? -0.381 -8.957 -12.695 1.00 97.19 95 VAL A CA 1
ATOM 699 C C . VAL A 1 95 ? -0.360 -7.905 -13.804 1.00 97.19 95 VAL A C 1
ATOM 701 O O . VAL A 1 95 ? -0.010 -8.236 -14.927 1.00 97.19 95 VAL A O 1
ATOM 704 N N . VAL A 1 96 ? -0.640 -6.635 -13.492 1.00 95.75 96 VAL A N 1
ATOM 705 C CA . VAL A 1 96 ? -0.543 -5.525 -14.461 1.00 95.75 96 VAL A CA 1
ATOM 706 C C . VAL A 1 96 ? 0.875 -5.364 -15.014 1.00 95.75 96 VAL A C 1
ATOM 708 O O . VAL A 1 96 ? 1.027 -5.026 -16.176 1.00 95.75 96 VAL A O 1
ATOM 711 N N . MET A 1 97 ? 1.915 -5.606 -14.211 1.00 93.75 97 MET A N 1
ATOM 712 C CA . MET A 1 97 ? 3.301 -5.588 -14.693 1.00 93.75 97 MET A CA 1
ATOM 713 C C . MET A 1 97 ? 3.615 -6.757 -15.641 1.00 93.75 97 MET A C 1
ATOM 715 O O . MET A 1 97 ? 4.499 -6.633 -16.484 1.00 93.75 97 MET A O 1
ATOM 719 N N . MET A 1 98 ? 2.969 -7.910 -15.450 1.00 91.06 98 MET A N 1
ATOM 720 C CA . MET A 1 98 ? 3.228 -9.127 -16.228 1.00 91.06 98 MET A CA 1
ATOM 721 C C . MET A 1 98 ? 2.558 -9.146 -17.604 1.00 91.06 98 MET A C 1
ATOM 723 O O . MET A 1 98 ? 2.948 -9.965 -18.436 1.00 91.06 98 MET A O 1
ATOM 727 N N . VAL A 1 99 ? 1.545 -8.305 -17.809 1.00 88.12 99 VAL A N 1
ATOM 728 C CA . VAL A 1 99 ? 0.799 -8.160 -19.068 1.00 88.12 99 VAL A CA 1
ATOM 729 C C . VAL A 1 99 ? 1.445 -7.081 -19.925 1.00 88.12 99 VAL A C 1
ATOM 731 O O . VAL A 1 99 ? 1.593 -7.333 -21.140 1.00 88.12 99 VAL A O 1
#

pLDDT: mean 78.51, std 20.66, range [35.28, 98.12]

Secondary structure (DSSP, 8-state):
---TT--GGG--SS--------------HHHHHHHHHHHHHHHHH-SSSHHHHHHHHHHHHHHHHHHHHHTTS----HHHHHHHHHHHHHHHHHHHHH-

Foldseek 3Di:
DDDPDDDPPPVPDDDPDPPDPDPPPPQPPVLVVVLVVQLVCCVVPDPDNQLSVLLVVLLVVLVVVCVVVVVVPDDDNSNVSNNVSSVRRNVVSVVVVVD